Protein AF-A0A973JBF2-F1 (afdb_monomer_lite)

Sequence (51 aa):
MNSTFTLEVEFVKLNHSLDRVLACDVRSDTDMPPFNRAAMDGYACRRADWQ

pLDDT: mean 89.82, std 10.13, range [48.72, 97.62]

Foldseek 3Di:
DCPDDDDDDDDDDPVPCPPHDDPDDDDDPADVVNDDDDPDDDDDDDPVVPD

Structure (mmCIF, N/CA/C/O backbone):
data_AF-A0A973JBF2-F1
#
_entry.id   AF-A0A973JBF2-F1
#
loop_
_atom_site.group_PDB
_atom_site.id
_atom_site.type_symbol
_atom_site.label_atom_id
_atom_site.label_alt_id
_atom_site.label_comp_id
_atom_site.label_asym_id
_atom_site.label_entity_id
_atom_site.label_seq_id
_atom_site.pdbx_PDB_ins_code
_atom_site.Cartn_x
_atom_site.Cartn_y
_atom_site.Cartn_z
_atom_site.occupancy
_atom_site.B_iso_or_equiv
_atom_site.auth_seq_id
_atom_site.auth_comp_id
_atom_site.auth_asym_id
_atom_site.auth_atom_id
_atom_site.pdbx_PDB_model_num
ATOM 1 N N . MET A 1 1 ? -26.840 -17.424 25.485 1.00 48.72 1 MET A N 1
ATOM 2 C CA . MET A 1 1 ? -25.470 -16.870 25.495 1.00 48.72 1 MET A CA 1
ATOM 3 C C . MET A 1 1 ? -25.424 -15.734 24.484 1.00 48.72 1 MET A C 1
ATOM 5 O O . MET A 1 1 ? -25.193 -16.004 23.319 1.00 48.72 1 MET A O 1
ATOM 9 N N . ASN A 1 2 ? -25.715 -14.499 24.899 1.00 55.44 2 ASN A N 1
ATOM 10 C CA . ASN A 1 2 ? -25.545 -13.309 24.055 1.00 55.44 2 ASN A CA 1
ATOM 11 C C . ASN A 1 2 ? -24.491 -12.418 24.716 1.00 55.44 2 ASN A C 1
ATOM 13 O O . ASN A 1 2 ? -24.823 -11.472 25.420 1.00 55.44 2 ASN A O 1
ATOM 17 N N . SER A 1 3 ? -23.221 -12.794 24.555 1.00 71.88 3 SER A N 1
ATOM 18 C CA . SER A 1 3 ? -22.072 -12.124 25.188 1.00 71.88 3 SER A CA 1
ATOM 19 C C . SER A 1 3 ? -21.482 -10.999 24.330 1.00 71.88 3 SER A C 1
ATOM 21 O O . SER A 1 3 ? -20.439 -10.452 24.668 1.00 71.88 3 SER A O 1
ATOM 23 N N . THR A 1 4 ? -22.105 -10.686 23.196 1.00 73.25 4 THR A N 1
ATOM 24 C CA . THR A 1 4 ? -21.606 -9.719 22.216 1.00 73.25 4 THR A CA 1
ATOM 25 C C . THR A 1 4 ? -22.409 -8.430 22.294 1.00 73.25 4 THR A C 1
ATOM 27 O O . THR A 1 4 ? -23.598 -8.413 21.980 1.00 73.25 4 THR A O 1
ATOM 30 N N . PHE A 1 5 ? -21.744 -7.352 22.699 1.00 80.31 5 PHE A N 1
ATOM 31 C CA . PHE A 1 5 ? -22.246 -5.982 22.652 1.00 80.31 5 PHE A CA 1
ATOM 32 C C . PHE A 1 5 ? -21.433 -5.192 21.622 1.00 80.31 5 PHE A C 1
ATOM 34 O O . PHE A 1 5 ? -20.246 -5.448 21.429 1.00 80.31 5 PHE A O 1
ATOM 41 N N . THR A 1 6 ? -22.089 -4.267 20.923 1.00 84.56 6 THR A N 1
ATOM 42 C CA . THR A 1 6 ? -21.433 -3.439 19.901 1.00 84.56 6 THR A CA 1
ATOM 43 C C . THR A 1 6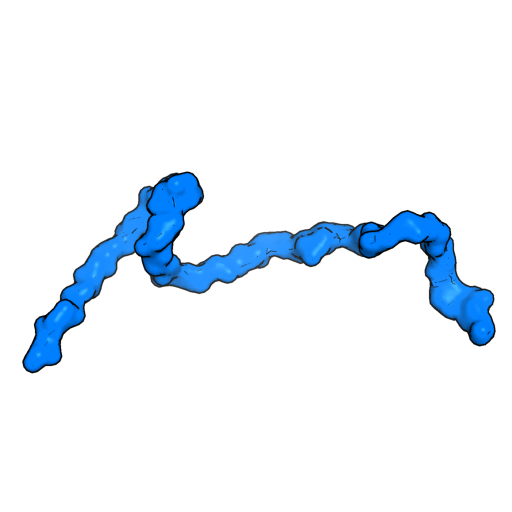 ? -20.814 -2.230 20.584 1.00 84.56 6 THR A C 1
ATOM 45 O O . THR A 1 6 ? -21.488 -1.548 21.353 1.00 84.56 6 THR A O 1
ATOM 48 N N . LEU A 1 7 ? -19.532 -1.994 20.328 1.00 89.25 7 LEU A N 1
ATOM 49 C CA . LEU A 1 7 ? -18.828 -0.800 20.781 1.00 89.25 7 LEU A CA 1
ATOM 50 C C . LEU A 1 7 ? -18.935 0.296 19.718 1.00 89.25 7 LEU A C 1
ATOM 52 O O . LEU A 1 7 ? -19.026 0.004 18.525 1.00 89.25 7 LEU A O 1
ATOM 56 N N . GLU A 1 8 ? -18.920 1.550 20.158 1.00 92.12 8 GLU A N 1
ATOM 57 C CA . GLU A 1 8 ? -18.828 2.695 19.254 1.00 92.12 8 GLU A CA 1
ATOM 58 C C . GLU A 1 8 ? -17.414 2.832 18.670 1.00 92.12 8 GLU A C 1
ATOM 60 O O . GLU A 1 8 ? -16.442 2.267 19.177 1.00 92.12 8 GLU A O 1
ATOM 65 N N . VAL A 1 9 ? -17.309 3.584 17.576 1.00 95.62 9 VAL A N 1
ATOM 66 C CA . VAL A 1 9 ? -16.046 3.841 16.878 1.00 95.62 9 VAL A CA 1
ATOM 67 C C . VAL A 1 9 ? -15.406 5.109 17.428 1.00 95.62 9 VAL A C 1
ATOM 69 O O . VAL A 1 9 ? -16.085 6.106 17.659 1.00 95.62 9 VAL A O 1
ATOM 72 N N . GLU A 1 10 ? -14.084 5.103 17.565 1.00 95.75 10 GLU A N 1
ATOM 73 C CA . GLU A 1 10 ? -13.315 6.285 17.943 1.00 95.75 10 GLU A CA 1
ATOM 74 C C . GLU A 1 10 ? -12.095 6.493 17.040 1.00 95.75 10 GLU A C 1
ATOM 76 O O . GLU A 1 10 ? -11.551 5.552 16.458 1.00 95.75 10 GLU A O 1
ATOM 81 N N . PHE A 1 11 ? -11.642 7.745 16.949 1.00 96.25 11 PHE A N 1
ATOM 82 C CA . PHE A 1 11 ? -10.410 8.105 16.256 1.00 96.25 11 PHE A CA 1
ATOM 83 C C . PHE A 1 11 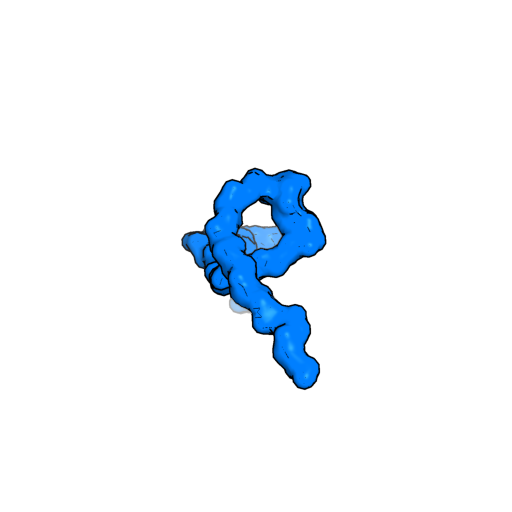? -9.261 8.179 17.252 1.00 96.25 11 PHE A C 1
ATOM 85 O O . PHE A 1 11 ? -9.241 9.025 18.146 1.00 96.25 11 PHE A O 1
ATOM 92 N N . VAL A 1 12 ? -8.269 7.318 17.062 1.00 96.06 12 VAL A N 1
ATOM 93 C CA . VAL A 1 12 ? -7.053 7.292 17.875 1.00 96.06 12 VAL A CA 1
ATOM 94 C C . VAL A 1 12 ? -5.837 7.651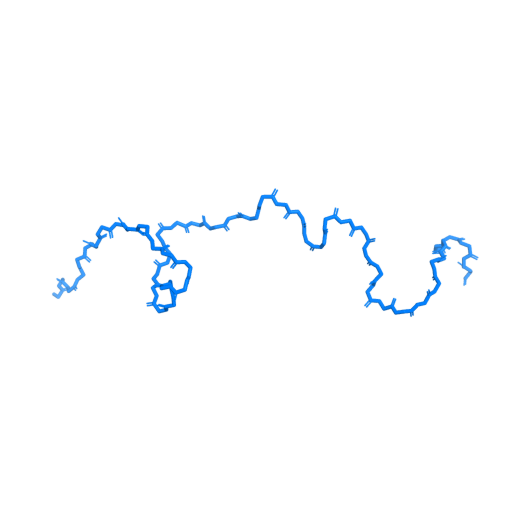 17.034 1.00 96.06 12 VAL A C 1
ATOM 96 O O . VAL A 1 12 ? -5.825 7.495 15.814 1.00 96.06 12 VAL A O 1
ATOM 99 N N . LYS A 1 13 ? -4.778 8.126 17.692 1.00 97.62 13 LYS A N 1
ATOM 100 C CA . LYS A 1 13 ? -3.474 8.291 17.042 1.00 97.62 13 LYS A CA 1
ATOM 101 C C . LYS A 1 13 ? -2.912 6.921 16.652 1.00 97.62 13 LYS A C 1
ATOM 103 O O . LYS A 1 13 ? -3.132 5.940 17.359 1.00 97.62 13 LYS A O 1
ATOM 108 N N . LEU A 1 14 ? -2.120 6.874 15.580 1.00 95.94 14 LEU A N 1
ATOM 109 C CA . LEU A 1 14 ? -1.525 5.635 15.062 1.00 95.94 14 LEU A CA 1
ATOM 110 C C . LEU A 1 14 ? -0.702 4.876 16.117 1.00 95.94 14 LEU A C 1
ATOM 112 O O . LEU A 1 14 ? -0.761 3.660 16.212 1.00 95.94 14 LEU A O 1
ATOM 116 N N . ASN A 1 15 ? 0.027 5.587 16.976 1.00 97.56 15 ASN A N 1
ATOM 117 C CA . ASN A 1 15 ? 0.810 4.965 18.045 1.00 97.56 15 ASN A CA 1
ATOM 118 C C . ASN A 1 15 ? -0.053 4.301 19.141 1.00 97.56 15 ASN A C 1
ATOM 120 O O . ASN A 1 15 ? 0.486 3.577 19.969 1.00 97.56 15 ASN A O 1
ATOM 124 N N . HIS A 1 16 ? -1.365 4.557 19.171 1.00 97.12 16 HIS A N 1
ATOM 125 C CA . HIS A 1 16 ? -2.326 3.946 20.095 1.00 97.12 16 HIS A CA 1
ATOM 126 C C . HIS A 1 16 ? -3.264 2.948 19.390 1.00 97.12 16 HIS A C 1
ATOM 128 O O . HIS A 1 16 ? -4.230 2.490 20.003 1.00 97.12 16 HIS A O 1
ATOM 134 N N . SER A 1 17 ? -3.029 2.644 18.105 1.00 96.38 17 SER A N 1
ATOM 135 C CA . SER A 1 17 ? -3.889 1.744 17.327 1.00 96.38 17 SER A CA 1
ATOM 136 C C . SER A 1 17 ? -3.520 0.267 17.463 1.00 96.38 17 SER A C 1
ATOM 138 O O . SER A 1 17 ? -4.289 -0.581 17.018 1.00 96.38 17 SER A O 1
ATOM 140 N N . LEU A 1 18 ? -2.355 -0.050 18.040 1.00 96.81 18 LEU A N 1
ATOM 141 C CA . LEU A 1 18 ? -1.941 -1.431 18.290 1.00 96.81 18 LEU A CA 1
ATOM 142 C C . LEU A 1 18 ? -2.977 -2.135 19.184 1.00 96.81 18 LEU A C 1
ATOM 144 O O . LEU A 1 18 ? -3.543 -1.513 20.081 1.00 96.81 18 LEU A O 1
ATOM 148 N N . ASP A 1 19 ? -3.241 -3.412 18.903 1.00 96.00 19 ASP A N 1
ATOM 149 C CA . ASP A 1 19 ? -4.220 -4.266 19.598 1.00 96.00 19 ASP A CA 1
ATOM 150 C C . ASP A 1 19 ? -5.693 -3.820 19.507 1.00 96.00 19 ASP A C 1
ATOM 152 O O . ASP A 1 19 ? -6.562 -4.369 20.187 1.00 96.00 19 ASP A O 1
ATOM 156 N N . ARG A 1 20 ? -6.012 -2.862 18.629 1.00 94.25 20 ARG A N 1
ATOM 157 C CA . ARG A 1 20 ? -7.391 -2.461 18.316 1.00 94.25 20 ARG A CA 1
ATOM 158 C C . ARG A 1 20 ? -7.875 -3.090 17.014 1.00 94.25 20 ARG A C 1
ATOM 160 O O . ARG A 1 20 ? -7.091 -3.514 16.169 1.00 94.25 20 ARG A O 1
ATOM 167 N N . VAL A 1 21 ? -9.193 -3.104 16.836 1.00 93.81 21 VAL A N 1
ATOM 168 C CA . VAL A 1 21 ? -9.846 -3.583 15.612 1.00 93.81 21 VAL A CA 1
ATOM 169 C C . VAL A 1 21 ? -10.203 -2.390 14.726 1.00 93.81 21 VAL A C 1
ATOM 171 O O . VAL A 1 21 ? -10.734 -1.393 15.214 1.00 93.81 21 VAL A O 1
ATOM 174 N N . LEU A 1 22 ? -9.912 -2.486 13.426 1.00 95.06 22 LEU A N 1
ATOM 175 C CA . LEU A 1 22 ? -10.313 -1.472 12.451 1.00 95.06 22 LEU A CA 1
ATOM 176 C C . LEU A 1 22 ? -11.838 -1.417 12.329 1.00 95.06 22 LEU A C 1
ATOM 178 O O . LEU A 1 22 ? -12.494 -2.437 12.137 1.00 95.06 22 LEU A O 1
ATOM 182 N N . ALA A 1 23 ? -12.388 -0.208 12.400 1.00 96.00 23 ALA A N 1
ATOM 183 C CA . ALA A 1 23 ? -13.822 0.020 12.250 1.00 96.00 23 ALA A CA 1
ATOM 184 C C . ALA A 1 23 ? -14.289 0.043 10.782 1.00 96.00 23 ALA A C 1
ATOM 186 O O . ALA A 1 23 ? -15.484 -0.068 10.518 1.00 96.00 23 ALA A O 1
ATOM 187 N N . CYS A 1 24 ? -13.367 0.209 9.830 1.00 94.50 24 CYS A N 1
ATOM 188 C CA . CYS A 1 24 ? -13.637 0.199 8.396 1.00 94.50 24 CYS A CA 1
ATOM 189 C C . CYS A 1 24 ? -12.400 -0.234 7.593 1.00 94.50 24 CYS A C 1
ATOM 191 O O . CYS A 1 24 ? -11.281 -0.261 8.113 1.00 94.50 24 CYS A O 1
ATOM 193 N N . ASP A 1 25 ? -12.610 -0.549 6.315 1.00 96.44 25 ASP A N 1
ATOM 194 C CA . ASP A 1 25 ? -11.532 -0.868 5.381 1.00 96.44 25 ASP A CA 1
ATOM 195 C C . ASP A 1 25 ? -10.616 0.342 5.142 1.00 96.44 25 ASP A C 1
ATOM 197 O O . ASP A 1 25 ? -11.078 1.472 4.967 1.00 96.44 25 ASP A O 1
ATOM 201 N N . VAL A 1 26 ? -9.309 0.091 5.048 1.00 94.69 26 VAL A N 1
ATOM 202 C CA . VAL A 1 26 ? -8.296 1.106 4.729 1.00 94.69 26 VAL A CA 1
ATOM 203 C C . VAL A 1 26 ? -7.804 0.892 3.301 1.00 94.69 26 VAL A C 1
ATOM 205 O O . VAL A 1 26 ? -7.442 -0.221 2.920 1.00 94.69 26 VAL A O 1
ATOM 208 N N . ARG A 1 27 ? -7.779 1.961 2.499 1.00 95.94 27 ARG A N 1
ATOM 209 C CA . ARG A 1 27 ? -7.295 1.947 1.111 1.00 95.94 27 ARG A CA 1
ATOM 210 C C . ARG A 1 27 ? -6.141 2.926 0.957 1.00 95.94 27 ARG A C 1
ATOM 212 O O . ARG A 1 27 ? -6.194 4.013 1.524 1.00 95.94 27 ARG A O 1
ATOM 219 N N . SER A 1 28 ? -5.129 2.537 0.184 1.00 94.38 28 SER A N 1
ATOM 220 C CA . SER A 1 28 ? -4.058 3.456 -0.206 1.00 94.38 28 SER A CA 1
ATOM 221 C C . SER A 1 28 ? -4.610 4.504 -1.166 1.00 94.38 28 SER A C 1
ATOM 223 O O . SER A 1 28 ? -5.364 4.173 -2.082 1.00 94.38 28 SER A O 1
ATOM 225 N N . ASP A 1 29 ? -4.230 5.756 -0.960 1.00 95.00 29 ASP A N 1
ATOM 226 C CA . ASP A 1 29 ? -4.511 6.871 -1.862 1.00 95.00 29 ASP A CA 1
ATOM 227 C C . ASP A 1 29 ? -3.493 6.967 -3.011 1.00 95.00 29 ASP A C 1
ATOM 229 O O . ASP A 1 29 ? -3.718 7.691 -3.981 1.00 95.00 29 ASP A O 1
ATOM 233 N N . THR A 1 30 ? -2.387 6.223 -2.924 1.00 92.94 30 THR A N 1
ATOM 234 C CA . THR A 1 30 ? -1.302 6.244 -3.908 1.00 92.94 30 THR A CA 1
ATOM 235 C C . THR A 1 30 ? -0.694 4.861 -4.162 1.00 92.94 30 THR A C 1
ATOM 237 O O . THR A 1 30 ? -0.797 3.953 -3.330 1.00 92.94 30 THR A O 1
ATOM 240 N N . ASP A 1 31 ? -0.038 4.702 -5.311 1.00 92.19 31 ASP A N 1
ATOM 241 C CA . ASP A 1 31 ? 0.755 3.517 -5.636 1.00 92.19 31 ASP A CA 1
ATOM 242 C C . ASP A 1 31 ? 2.065 3.492 -4.832 1.00 92.19 31 ASP A C 1
ATOM 244 O O . ASP A 1 31 ? 2.675 4.527 -4.549 1.00 92.19 31 ASP A O 1
ATOM 248 N N . MET A 1 32 ? 2.540 2.291 -4.489 1.00 89.69 32 MET A N 1
ATOM 249 C CA . MET A 1 32 ? 3.817 2.104 -3.798 1.00 89.69 32 MET A CA 1
ATOM 250 C C . MET A 1 32 ? 4.678 1.068 -4.540 1.00 89.69 32 MET A C 1
ATOM 252 O O . MET A 1 32 ? 4.345 -0.118 -4.518 1.00 89.69 32 MET A O 1
ATOM 256 N N . PRO A 1 33 ? 5.812 1.466 -5.150 1.00 91.00 33 PRO A N 1
ATOM 257 C CA . PRO A 1 33 ? 6.339 2.830 -5.240 1.00 91.00 33 PRO A CA 1
ATOM 258 C C . PRO A 1 33 ? 5.508 3.719 -6.188 1.00 91.00 33 PRO A C 1
ATOM 260 O O . PRO A 1 33 ? 4.949 3.214 -7.157 1.00 91.00 33 PRO A O 1
ATOM 263 N N . PRO A 1 34 ? 5.503 5.050 -5.992 1.00 91.94 34 PRO A N 1
ATOM 264 C CA . PRO A 1 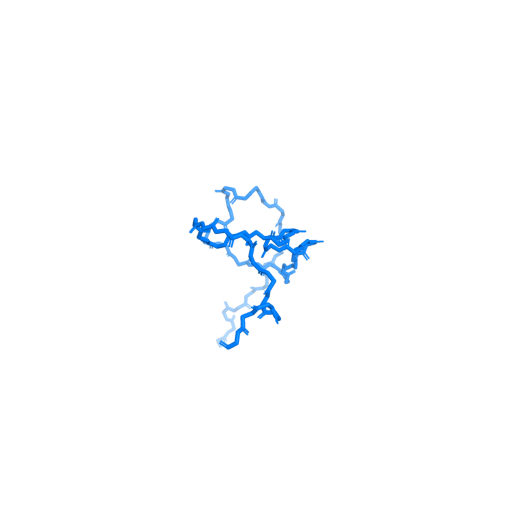34 ? 4.735 5.974 -6.838 1.00 91.94 34 PRO A CA 1
ATOM 265 C C . PRO A 1 34 ? 5.319 6.150 -8.254 1.00 91.94 34 PRO A C 1
ATOM 267 O O . PRO A 1 34 ? 4.791 6.901 -9.069 1.00 91.94 34 PRO A O 1
ATOM 270 N N . PHE A 1 35 ? 6.450 5.507 -8.546 1.00 90.88 35 PHE A N 1
ATOM 271 C CA . PHE A 1 35 ? 7.119 5.505 -9.842 1.00 90.88 35 PHE A CA 1
ATOM 272 C C . PHE A 1 35 ? 7.971 4.243 -9.987 1.00 90.88 35 PHE A C 1
ATOM 274 O O . PHE A 1 35 ? 8.323 3.598 -8.996 1.00 90.88 35 PHE A O 1
ATOM 281 N N . ASN A 1 36 ? 8.365 3.930 -11.223 1.00 90.94 36 ASN A N 1
ATOM 282 C CA . ASN A 1 36 ? 9.240 2.799 -11.523 1.00 90.94 36 ASN A CA 1
ATOM 283 C C . ASN A 1 36 ? 10.585 2.952 -10.802 1.00 90.94 36 ASN A C 1
ATOM 285 O O . ASN A 1 36 ? 11.433 3.752 -11.200 1.00 90.94 36 ASN A O 1
ATOM 289 N N . ARG A 1 37 ? 10.779 2.177 -9.736 1.00 88.88 37 ARG A N 1
ATOM 290 C CA . ARG A 1 37 ? 12.017 2.141 -8.960 1.00 88.88 37 ARG A CA 1
ATOM 291 C C . ARG A 1 37 ? 12.817 0.903 -9.344 1.00 88.88 37 ARG A C 1
ATOM 293 O O . ARG A 1 37 ? 12.253 -0.182 -9.471 1.00 88.88 37 ARG A O 1
ATOM 300 N N . ALA A 1 38 ? 14.129 1.056 -9.498 1.00 91.50 38 ALA A N 1
ATOM 301 C CA . ALA A 1 38 ? 15.018 -0.092 -9.610 1.00 91.50 38 ALA A CA 1
ATOM 302 C C . ALA A 1 38 ? 14.949 -0.908 -8.310 1.00 91.50 38 ALA A C 1
ATOM 304 O O . ALA A 1 38 ? 15.108 -0.359 -7.221 1.00 91.50 38 ALA A O 1
ATOM 305 N N . ALA A 1 39 ? 14.676 -2.207 -8.423 1.00 91.25 39 ALA A N 1
ATOM 306 C CA . ALA A 1 39 ? 14.622 -3.094 -7.263 1.00 91.25 39 ALA A CA 1
ATOM 307 C C . ALA A 1 39 ? 16.021 -3.433 -6.722 1.00 91.25 39 ALA A C 1
ATOM 309 O O . ALA A 1 39 ? 16.150 -3.826 -5.567 1.00 91.25 39 ALA A O 1
ATOM 310 N N . MET A 1 40 ? 17.045 -3.311 -7.571 1.00 91.88 40 MET A N 1
ATOM 311 C CA . MET A 1 40 ? 18.434 -3.691 -7.314 1.00 91.88 40 MET A CA 1
ATOM 312 C C . MET A 1 40 ? 19.373 -2.704 -8.020 1.00 91.88 40 MET A C 1
ATOM 314 O O . MET A 1 40 ? 18.951 -1.999 -8.942 1.00 91.88 40 MET A O 1
ATOM 318 N N . ASP A 1 41 ? 20.649 -2.714 -7.640 1.00 94.50 41 ASP A N 1
ATOM 319 C CA . ASP A 1 41 ? 21.692 -1.966 -8.340 1.00 94.50 41 ASP A CA 1
ATOM 320 C C . ASP A 1 41 ? 22.013 -2.606 -9.697 1.00 94.50 41 ASP A C 1
ATOM 322 O O . ASP A 1 41 ? 22.130 -3.827 -9.829 1.00 94.50 41 ASP A O 1
ATOM 326 N N . GLY A 1 42 ? 22.164 -1.775 -10.726 1.00 91.81 42 GLY A N 1
ATOM 327 C CA . GLY A 1 42 ? 22.451 -2.221 -12.084 1.00 91.81 42 GLY A CA 1
ATOM 328 C C . GLY A 1 42 ? 22.271 -1.102 -13.104 1.00 91.81 42 GLY A C 1
ATOM 329 O O . GLY A 1 42 ? 22.199 0.076 -12.755 1.00 91.81 42 GLY A O 1
A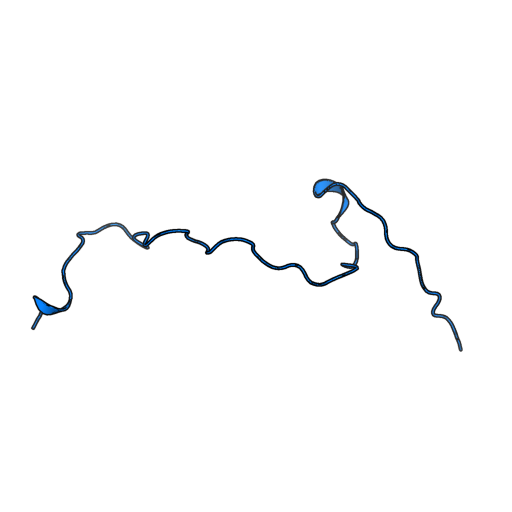TOM 330 N N . TYR A 1 43 ? 22.176 -1.478 -14.377 1.00 90.12 43 TYR A N 1
ATOM 331 C CA . TYR A 1 43 ? 21.955 -0.545 -15.480 1.00 90.12 43 TYR A CA 1
ATOM 332 C C . TYR A 1 43 ? 20.542 -0.699 -16.041 1.00 90.12 43 TYR A C 1
ATOM 334 O O . TYR A 1 43 ? 20.053 -1.813 -16.233 1.00 90.12 43 TYR A O 1
ATOM 342 N N . ALA A 1 44 ? 19.883 0.425 -16.329 1.00 92.56 44 ALA A N 1
ATOM 343 C CA . ALA A 1 44 ? 18.593 0.418 -17.005 1.00 92.56 44 ALA A CA 1
ATOM 344 C C . ALA A 1 44 ? 18.797 0.075 -18.488 1.00 92.56 44 ALA A C 1
ATOM 346 O O . ALA A 1 44 ? 19.361 0.862 -19.246 1.00 92.56 44 ALA A O 1
ATOM 347 N N . CYS A 1 45 ? 18.327 -1.100 -18.899 1.00 90.88 45 CYS A N 1
ATOM 348 C CA . CYS A 1 45 ? 18.392 -1.560 -20.283 1.00 90.88 45 CYS A CA 1
ATOM 349 C C . CYS A 1 45 ? 16.981 -1.714 -20.856 1.00 90.88 45 CYS A C 1
ATOM 351 O O . CYS A 1 45 ? 16.055 -2.153 -20.168 1.00 90.88 45 CYS A O 1
ATOM 353 N N . ARG A 1 46 ? 16.805 -1.403 -22.144 1.00 91.50 46 ARG A N 1
ATOM 354 C CA . ARG A 1 46 ? 15.565 -1.722 -22.852 1.00 91.50 46 ARG A CA 1
ATOM 355 C C . ARG A 1 46 ? 15.545 -3.221 -23.127 1.00 91.50 46 ARG A C 1
ATOM 357 O O . ARG A 1 46 ? 16.402 -3.736 -23.836 1.00 91.50 46 ARG A O 1
ATOM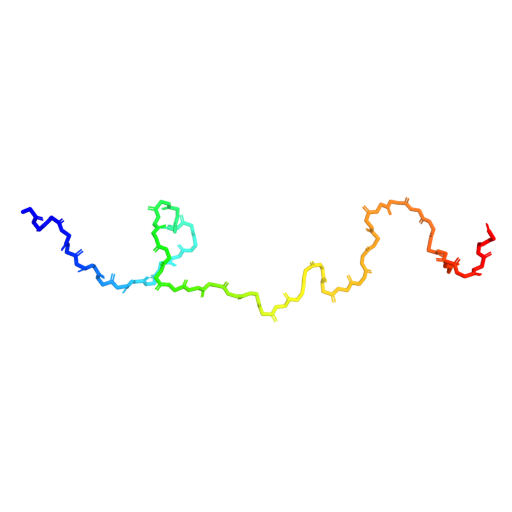 364 N N . ARG A 1 47 ? 14.532 -3.920 -22.608 1.00 90.25 47 ARG A N 1
ATOM 365 C CA . ARG A 1 47 ? 14.395 -5.378 -22.778 1.00 90.25 47 ARG A CA 1
ATOM 366 C C . ARG A 1 47 ? 14.434 -5.819 -24.247 1.00 90.25 47 ARG A C 1
ATOM 368 O O . ARG A 1 47 ? 14.951 -6.888 -24.526 1.00 90.25 47 ARG A O 1
ATOM 375 N N . ALA A 1 48 ? 13.916 -4.995 -25.159 1.00 94.44 48 ALA A N 1
ATOM 376 C CA . ALA A 1 48 ? 13.875 -5.287 -26.592 1.00 94.44 48 ALA A CA 1
ATOM 377 C C . ALA A 1 48 ? 15.246 -5.252 -27.297 1.00 94.44 48 ALA A C 1
ATOM 379 O O . ALA A 1 48 ? 15.351 -5.770 -28.401 1.00 94.44 48 ALA A O 1
ATOM 380 N N . ASP A 1 49 ? 16.280 -4.666 -26.684 1.00 92.69 49 ASP A N 1
ATOM 381 C CA . ASP A 1 49 ? 17.643 -4.666 -27.244 1.00 92.69 49 ASP A CA 1
ATOM 382 C C . ASP A 1 49 ? 18.420 -5.947 -26.908 1.00 92.69 49 ASP A C 1
ATOM 384 O O . ASP A 1 49 ? 19.556 -6.118 -27.343 1.00 92.69 49 ASP A O 1
ATOM 388 N N . TRP A 1 50 ? 17.813 -6.847 -26.129 1.00 77.69 50 TRP A N 1
ATOM 389 C CA . TRP A 1 50 ? 18.400 -8.112 -25.709 1.00 77.69 50 TRP A CA 1
ATOM 390 C C . TRP A 1 50 ? 17.817 -9.265 -26.543 1.00 77.69 50 TRP A C 1
ATOM 392 O O . TRP A 1 50 ? 16.595 -9.425 -26.571 1.00 77.69 50 TRP A O 1
ATOM 402 N N . GLN A 1 51 ? 18.674 -10.044 -27.216 1.00 64.75 51 GLN A N 1
ATOM 403 C CA . GLN A 1 51 ? 18.303 -11.268 -27.952 1.00 64.75 51 GLN A CA 1
ATOM 404 C C . GLN A 1 51 ? 18.156 -12.472 -27.019 1.00 64.75 51 GLN A C 1
ATOM 406 O O . GLN A 1 51 ? 18.979 -12.604 -26.084 1.00 64.75 51 GLN A O 1
#

Radius of gyration: 22.52 Å; chains: 1; bounding box: 48×25×53 Å

Secondary structure (DSSP, 8-state):
-----PPPP----GGG-TTPPPSS----SS-SSSS---SSSS----GGG--